Protein AF-A0A6A4HRH2-F1 (afdb_monomer_lite)

pLDDT: mean 80.73, std 10.68, range [53.66, 94.31]

Structure (mmCIF, N/CA/C/O backbone):
data_AF-A0A6A4HRH2-F1
#
_entry.id   AF-A0A6A4HRH2-F1
#
loop_
_atom_site.group_PDB
_atom_site.id
_atom_site.type_symbol
_atom_site.label_atom_id
_atom_site.label_alt_id
_atom_site.label_comp_id
_atom_site.label_asym_id
_atom_site.label_entity_id
_atom_site.label_seq_id
_atom_site.pdbx_PDB_ins_code
_atom_site.Cartn_x
_atom_site.Cartn_y
_atom_site.Cartn_z
_atom_site.occupancy
_atom_site.B_iso_or_equiv
_atom_site.auth_seq_id
_atom_site.auth_comp_id
_atom_site.auth_asym_id
_atom_site.auth_atom_id
_atom_site.pdbx_PDB_model_num
ATOM 1 N N . MET A 1 1 ? -4.615 9.634 7.597 1.00 68.62 1 MET A N 1
ATOM 2 C CA . MET A 1 1 ? -4.559 9.271 9.029 1.00 68.62 1 MET A CA 1
ATOM 3 C C . MET A 1 1 ? -3.095 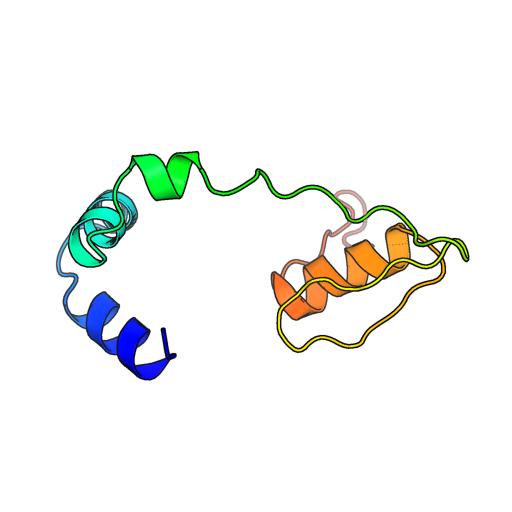9.200 9.426 1.00 68.62 1 MET A C 1
ATOM 5 O O . MET A 1 1 ? -2.329 8.622 8.664 1.00 68.62 1 MET A O 1
ATOM 9 N N . SER A 1 2 ? -2.682 9.847 10.517 1.00 79.06 2 SER A N 1
ATOM 10 C CA . SER A 1 2 ? -1.289 9.770 10.994 1.00 79.06 2 SER A CA 1
ATOM 11 C C . SER A 1 2 ? -1.029 8.470 11.769 1.00 79.06 2 SER A C 1
ATOM 13 O O . SER A 1 2 ? -1.971 7.815 12.216 1.00 79.06 2 SER A O 1
ATOM 15 N N . ILE A 1 3 ? 0.248 8.112 11.957 1.00 76.25 3 ILE A N 1
ATOM 16 C CA . ILE A 1 3 ? 0.656 6.945 12.764 1.00 76.25 3 ILE A CA 1
ATOM 17 C C . ILE A 1 3 ? 0.140 7.073 14.206 1.00 76.25 3 ILE A C 1
ATOM 19 O O . ILE A 1 3 ? -0.422 6.128 14.743 1.00 76.25 3 ILE A O 1
ATOM 23 N N . GLU A 1 4 ? 0.233 8.259 14.807 1.00 83.44 4 GLU A N 1
ATOM 24 C CA . GLU A 1 4 ? -0.238 8.514 16.178 1.00 83.44 4 GLU A CA 1
ATOM 25 C C . GLU A 1 4 ? -1.756 8.323 16.327 1.00 83.44 4 GLU A C 1
ATOM 27 O O . GLU A 1 4 ? -2.238 7.776 17.321 1.00 83.44 4 GLU A O 1
ATOM 32 N N . GLN A 1 5 ? -2.523 8.743 15.315 1.00 76.69 5 GLN A N 1
ATOM 33 C CA . GLN A 1 5 ? -3.968 8.518 15.273 1.00 76.69 5 GLN A CA 1
ATOM 34 C C . GLN A 1 5 ? -4.288 7.027 15.157 1.00 76.69 5 GLN A C 1
ATOM 36 O O . GLN A 1 5 ? -5.174 6.542 15.858 1.00 76.69 5 GLN A O 1
ATOM 41 N N . TRP A 1 6 ? -3.548 6.301 14.316 1.00 81.19 6 TRP A N 1
ATOM 42 C CA . TRP A 1 6 ? -3.703 4.857 14.160 1.00 81.19 6 TRP A CA 1
ATOM 43 C C . TRP A 1 6 ? -3.396 4.099 15.455 1.00 81.19 6 TRP A C 1
ATOM 45 O O . TRP A 1 6 ? -4.210 3.295 15.904 1.00 81.19 6 TRP A O 1
ATOM 55 N N . GLU A 1 7 ? -2.279 4.404 16.115 1.00 85.94 7 GLU A N 1
ATOM 56 C CA . GLU A 1 7 ? -1.926 3.785 17.396 1.00 85.94 7 GLU A CA 1
ATOM 57 C C . GLU A 1 7 ? -2.973 4.046 18.482 1.00 85.94 7 GLU A C 1
ATOM 59 O O . GLU A 1 7 ? -3.285 3.152 19.268 1.00 85.94 7 GLU A O 1
ATOM 64 N N . SER A 1 8 ? -3.519 5.264 18.531 1.00 85.81 8 SER A N 1
ATOM 65 C CA . SER A 1 8 ? -4.589 5.622 19.465 1.00 85.81 8 SER A CA 1
ATOM 66 C C . SER A 1 8 ? -5.856 4.799 19.221 1.00 85.81 8 SER A C 1
ATOM 68 O O . SER A 1 8 ? -6.475 4.325 20.171 1.00 85.81 8 SER A O 1
ATOM 70 N N . ILE A 1 9 ? -6.214 4.567 17.953 1.00 83.88 9 ILE A N 1
ATOM 71 C CA . ILE A 1 9 ? -7.349 3.717 17.579 1.00 83.88 9 ILE A CA 1
ATOM 72 C C . ILE A 1 9 ? -7.086 2.285 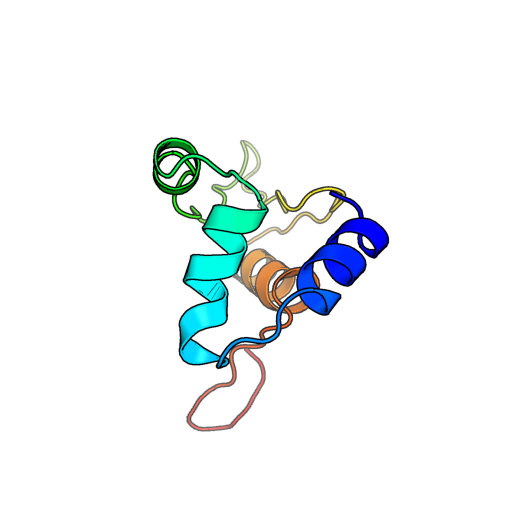18.047 1.00 83.88 9 ILE A C 1
ATOM 74 O O . ILE A 1 9 ? -7.840 1.777 18.871 1.00 83.88 9 ILE A O 1
ATOM 78 N N . VAL A 1 10 ? -5.983 1.665 17.621 1.00 87.56 10 VAL A N 1
ATOM 79 C CA . VAL A 1 10 ? -5.681 0.257 17.938 1.00 87.56 10 VAL A CA 1
ATOM 80 C C . VAL A 1 10 ? -5.594 0.003 19.448 1.00 87.56 10 VAL A C 1
ATOM 82 O O . VAL A 1 10 ? -6.070 -1.027 19.917 1.00 87.56 10 VAL A O 1
ATOM 85 N N . LYS A 1 11 ? -5.067 0.952 20.237 1.00 90.00 11 LYS A N 1
ATOM 86 C CA . LYS A 1 11 ? -4.998 0.842 21.709 1.00 90.00 11 LYS A CA 1
ATOM 87 C C . LYS A 1 11 ? -6.362 0.730 22.396 1.00 90.00 11 LYS A C 1
ATOM 89 O O . LYS A 1 11 ? -6.422 0.221 23.511 1.00 90.00 11 LYS A O 1
ATOM 94 N N . ASN A 1 12 ? -7.439 1.186 21.759 1.00 88.50 12 ASN A N 1
ATOM 95 C CA . ASN A 1 12 ? -8.793 1.077 22.307 1.00 88.50 12 ASN A CA 1
ATOM 96 C C . ASN A 1 12 ? -9.452 -0.278 22.018 1.00 88.50 12 ASN A C 1
ATOM 98 O O . ASN A 1 12 ? -10.557 -0.534 22.500 1.00 88.50 12 ASN A O 1
ATOM 102 N N . TYR A 1 13 ? -8.796 -1.148 21.247 1.00 91.25 13 TYR A N 1
ATOM 103 C CA . TYR A 1 13 ? -9.311 -2.475 20.969 1.00 91.25 13 TYR A CA 1
ATOM 104 C C . TYR A 1 13 ? -9.036 -3.439 22.127 1.00 91.25 13 TYR A C 1
ATOM 106 O O . TYR A 1 13 ? -7.888 -3.711 22.470 1.00 91.25 13 TYR A O 1
ATOM 114 N N . SER A 1 14 ? -10.100 -3.985 22.713 1.00 89.75 14 SER A N 1
ATOM 115 C CA . SER A 1 14 ? -10.038 -4.954 23.817 1.00 89.75 14 SER A CA 1
ATOM 116 C C . SER A 1 14 ? -10.630 -6.326 23.466 1.00 89.75 14 SER A C 1
ATOM 118 O O . SER A 1 14 ? -10.792 -7.172 24.345 1.00 89.75 14 SER A O 1
ATOM 120 N N . GLY A 1 15 ? -10.976 -6.547 22.193 1.00 89.25 15 GLY A N 1
ATOM 121 C CA . GLY A 1 15 ? -11.573 -7.791 21.709 1.00 89.25 15 GLY A CA 1
ATOM 122 C C . GLY A 1 15 ? -10.551 -8.861 21.313 1.00 89.25 15 GLY A C 1
ATOM 123 O O . GLY A 1 15 ? -9.339 -8.664 21.362 1.00 89.25 15 GLY A O 1
ATOM 124 N N . LEU A 1 16 ? -11.058 -10.019 20.885 1.00 88.06 16 LEU A N 1
ATOM 125 C CA . LEU A 1 16 ? -10.237 -11.114 20.360 1.00 88.06 16 LEU A CA 1
ATOM 126 C C . LEU A 1 16 ? -9.595 -10.731 19.017 1.00 88.06 16 LEU A C 1
ATOM 128 O O . LEU A 1 16 ? -10.245 -10.047 18.232 1.00 88.06 16 LEU A O 1
ATOM 132 N N . PRO A 1 17 ? -8.386 -11.206 18.674 1.00 82.12 17 PRO A N 1
ATOM 133 C CA . PRO A 1 17 ? -7.752 -10.896 17.386 1.00 82.12 17 PRO A CA 1
ATOM 134 C C . PRO A 1 17 ? -8.648 -11.178 16.167 1.00 82.12 17 PRO A C 1
ATOM 136 O O . PRO A 1 17 ? -8.639 -10.425 15.202 1.00 82.12 17 PRO A O 1
ATOM 139 N N . GLU A 1 18 ? -9.481 -12.214 16.261 1.00 85.38 18 GLU A N 1
ATOM 140 C CA . GLU A 1 18 ? -10.435 -12.666 15.237 1.00 85.38 18 GLU A CA 1
ATOM 141 C C . GLU A 1 18 ? -11.485 -11.601 14.877 1.00 85.38 18 GLU A C 1
ATOM 143 O O . GLU A 1 18 ? -11.952 -11.544 13.747 1.00 85.38 18 GLU A O 1
ATOM 148 N N . ASN A 1 19 ? -11.827 -10.731 15.832 1.00 87.44 19 ASN A N 1
ATOM 149 C CA . ASN A 1 19 ? -12.837 -9.684 15.666 1.00 87.44 19 ASN A CA 1
ATOM 150 C C . ASN A 1 19 ? -12.217 -8.312 15.344 1.00 87.44 19 ASN A C 1
ATOM 152 O O . ASN A 1 19 ? -12.940 -7.318 15.239 1.00 87.44 19 ASN A O 1
ATOM 156 N N . PHE A 1 20 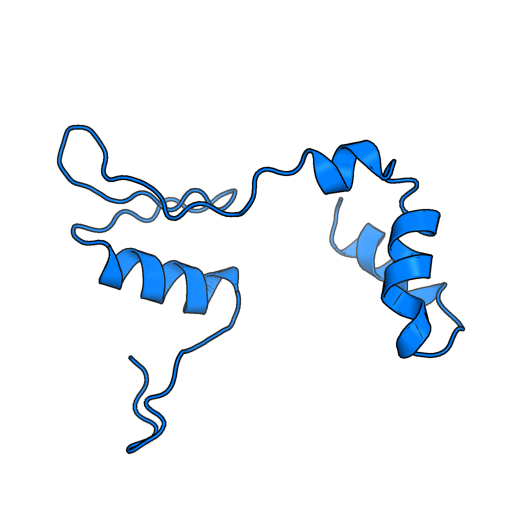? -10.885 -8.235 15.226 1.00 84.19 20 PHE A N 1
ATOM 157 C CA . PHE A 1 20 ? -10.175 -6.964 15.086 1.00 84.19 20 PHE A CA 1
ATOM 158 C C . PHE A 1 20 ? -10.544 -6.251 13.791 1.00 84.19 20 PHE A C 1
ATOM 160 O O . PHE A 1 20 ? -10.825 -5.058 13.815 1.00 84.19 20 PHE A O 1
ATOM 167 N N . GLU A 1 21 ? -10.588 -6.980 12.677 1.00 80.62 21 GLU A N 1
ATOM 168 C CA . GLU A 1 21 ? -10.895 -6.408 11.368 1.00 80.62 21 GLU A CA 1
ATOM 169 C C . GLU A 1 21 ? -12.286 -5.765 11.350 1.00 80.62 21 GLU A C 1
ATOM 171 O O . GLU A 1 21 ? -12.415 -4.580 11.047 1.00 80.62 21 GLU A O 1
ATOM 176 N N . THR A 1 22 ? -13.317 -6.507 11.763 1.00 82.62 22 THR A N 1
ATOM 177 C CA . THR A 1 22 ? -14.693 -5.996 11.854 1.00 82.62 22 THR A CA 1
ATOM 178 C C . THR A 1 22 ? -14.779 -4.766 12.755 1.00 82.62 22 THR A C 1
ATOM 180 O O . THR A 1 22 ? -15.395 -3.769 12.385 1.00 82.62 22 THR A O 1
ATOM 183 N N . TRP A 1 23 ? -14.112 -4.795 13.913 1.00 88.12 23 TRP A N 1
ATOM 184 C CA . TRP A 1 23 ? -14.086 -3.652 14.821 1.00 88.12 23 TRP A CA 1
ATOM 185 C C . TRP A 1 23 ? -13.381 -2.430 14.219 1.00 88.12 23 TRP A C 1
ATOM 187 O O . TRP A 1 23 ? -13.860 -1.312 14.394 1.00 88.12 23 TRP A O 1
ATOM 197 N N . VAL A 1 24 ? -12.263 -2.615 13.507 1.00 86.19 24 VAL A N 1
ATOM 198 C CA . VAL A 1 24 ? -11.529 -1.517 12.857 1.00 86.19 24 VAL A CA 1
ATOM 199 C C . VAL A 1 24 ? -12.409 -0.828 11.815 1.00 86.19 24 VAL A C 1
ATOM 201 O O . VAL A 1 24 ? -12.446 0.404 11.783 1.00 86.19 24 VAL A O 1
ATOM 204 N N . TRP A 1 25 ? -13.137 -1.594 10.997 1.00 80.31 25 TRP A N 1
ATOM 205 C CA . TRP A 1 25 ? -14.056 -1.038 9.999 1.00 80.31 25 TRP A CA 1
ATOM 206 C C . TRP A 1 25 ? -15.142 -0.164 10.645 1.00 80.31 25 TRP A C 1
ATOM 208 O O . TRP A 1 25 ? -15.339 0.983 10.222 1.00 80.31 25 TRP A O 1
ATOM 218 N N . ASP A 1 26 ? -15.753 -0.649 11.730 1.00 81.50 26 ASP A N 1
ATOM 219 C CA . ASP A 1 26 ? -16.745 0.097 12.516 1.00 81.50 26 ASP A CA 1
ATOM 220 C C . ASP A 1 26 ? -16.146 1.344 13.190 1.00 81.50 26 ASP A C 1
ATOM 222 O O . ASP A 1 26 ? -16.713 2.440 13.122 1.00 81.50 26 ASP A O 1
ATOM 226 N N . ALA A 1 27 ? -14.978 1.208 13.825 1.00 83.75 27 ALA A N 1
ATOM 227 C CA . ALA A 1 27 ? -14.312 2.278 14.568 1.00 83.75 27 ALA A CA 1
ATOM 228 C C . ALA A 1 27 ? -13.866 3.428 13.657 1.00 83.75 27 ALA A C 1
ATOM 230 O O . ALA A 1 27 ? -13.989 4.603 14.019 1.00 83.75 27 ALA A O 1
ATOM 231 N N . LEU A 1 28 ? -13.386 3.100 12.455 1.00 80.81 28 LEU A N 1
ATOM 232 C CA . LEU A 1 28 ? -13.016 4.085 11.443 1.00 80.81 28 LEU A CA 1
ATOM 233 C C . LEU A 1 28 ? -14.238 4.717 10.765 1.00 80.81 28 LEU A C 1
ATOM 235 O O . LEU A 1 28 ? -14.074 5.676 10.007 1.00 80.81 28 LEU A O 1
ATOM 239 N N . LYS A 1 29 ? -15.452 4.209 11.039 1.00 76.44 29 LYS A N 1
ATOM 240 C CA . LYS A 1 29 ? -16.700 4.599 10.369 1.00 76.44 29 LYS A CA 1
ATOM 241 C C . LYS A 1 29 ? -16.545 4.603 8.852 1.00 76.44 29 LYS A C 1
ATOM 243 O O . LYS A 1 29 ? -17.140 5.445 8.178 1.00 76.44 29 LYS A O 1
ATOM 248 N N . ILE A 1 30 ? -15.701 3.714 8.325 1.00 67.81 30 ILE A N 1
ATOM 249 C CA . ILE A 1 30 ? -15.521 3.599 6.886 1.00 67.81 30 ILE A CA 1
ATOM 250 C C . ILE A 1 30 ? -16.795 2.934 6.392 1.00 67.81 30 ILE A C 1
ATOM 252 O O . ILE A 1 30 ? -17.070 1.797 6.770 1.00 67.81 30 ILE A O 1
ATOM 256 N N . PRO A 1 31 ? -17.608 3.626 5.587 1.00 66.06 31 PRO A N 1
ATOM 257 C CA . PRO A 1 31 ? -18.775 2.994 5.023 1.00 66.06 31 PRO A CA 1
ATOM 258 C C . PRO A 1 31 ? -18.331 1.787 4.198 1.00 66.06 31 PRO A C 1
ATOM 260 O O . PRO A 1 31 ? -17.401 1.902 3.400 1.00 66.06 31 PRO A O 1
ATOM 263 N N . GLU A 1 32 ? -19.024 0.659 4.338 1.00 62.62 32 GLU A N 1
ATOM 264 C CA . GLU A 1 32 ? -18.781 -0.563 3.554 1.00 62.62 32 GLU A CA 1
ATOM 265 C C . GLU A 1 32 ? -18.657 -0.266 2.050 1.00 62.62 32 GLU A C 1
ATOM 267 O O . GLU A 1 32 ? -17.807 -0.820 1.358 1.00 62.62 32 GLU A O 1
ATOM 272 N N . HIS A 1 33 ? -19.442 0.697 1.552 1.00 59.44 33 HIS A N 1
ATOM 273 C CA . HIS A 1 33 ? -19.373 1.129 0.160 1.00 59.44 33 HIS A CA 1
ATOM 274 C C . HIS A 1 33 ? -18.020 1.740 -0.224 1.00 59.44 33 HIS A C 1
ATOM 276 O O . HIS A 1 33 ? -17.629 1.597 -1.372 1.00 59.44 33 HIS A O 1
ATOM 282 N N . ILE A 1 34 ? -17.293 2.396 0.687 1.00 62.56 34 ILE A N 1
ATOM 283 C CA . ILE A 1 34 ? -15.945 2.918 0.419 1.00 62.56 34 ILE A CA 1
ATOM 284 C C . ILE A 1 34 ? -14.946 1.766 0.342 1.00 62.56 34 ILE A C 1
ATOM 286 O O . ILE A 1 34 ? -14.151 1.743 -0.590 1.00 62.56 34 ILE A O 1
ATOM 290 N N . ALA A 1 35 ? -15.018 0.793 1.255 1.00 58.00 35 ALA A N 1
ATOM 291 C CA . ALA A 1 35 ? -14.158 -0.392 1.214 1.00 58.00 35 ALA A CA 1
ATOM 292 C C . ALA A 1 35 ? -14.370 -1.208 -0.077 1.00 58.00 35 ALA A C 1
ATOM 294 O O . ALA A 1 35 ? -13.403 -1.624 -0.706 1.00 58.00 35 ALA A O 1
ATOM 295 N N . LEU A 1 36 ? -15.624 -1.345 -0.524 1.00 58.84 36 LEU A N 1
ATOM 296 C CA . LEU A 1 36 ? -15.988 -1.987 -1.795 1.00 58.84 36 LEU A CA 1
ATOM 297 C C . LEU A 1 36 ? -15.689 -1.124 -3.035 1.00 58.84 36 LEU A C 1
ATOM 299 O O . LEU A 1 36 ? -15.624 -1.652 -4.141 1.00 58.84 36 LEU A O 1
ATOM 303 N N . SER A 1 37 ? -15.528 0.193 -2.864 1.00 59.00 37 SER A N 1
ATOM 304 C CA . SER A 1 37 ? -15.164 1.129 -3.941 1.00 59.00 37 SER A CA 1
ATOM 305 C C . SER A 1 37 ? -13.660 1.348 -4.059 1.00 59.00 37 SER A C 1
ATOM 307 O O . SER A 1 37 ? -13.227 2.033 -4.989 1.00 59.00 37 SER A O 1
ATOM 309 N N . LEU A 1 38 ? -12.855 0.813 -3.134 1.00 58.12 38 LEU A N 1
ATOM 310 C CA . LEU A 1 38 ? -11.412 0.811 -3.311 1.00 58.12 38 LEU A CA 1
ATOM 311 C C . LEU A 1 38 ? -11.113 -0.043 -4.546 1.00 58.12 38 LEU A C 1
ATOM 313 O O . LEU A 1 38 ? -11.512 -1.211 -4.584 1.00 58.12 38 LEU A O 1
ATOM 317 N N . PRO A 1 39 ? -10.453 0.519 -5.574 1.00 53.66 39 PRO A N 1
ATOM 318 C CA . PRO A 1 39 ? -10.059 -0.280 -6.716 1.00 53.66 39 PRO A CA 1
ATOM 319 C C . PRO A 1 39 ? -9.205 -1.432 -6.197 1.00 53.66 39 PRO A C 1
ATOM 321 O O . PRO A 1 39 ? -8.310 -1.229 -5.369 1.00 53.66 39 PRO A O 1
ATOM 324 N N . SER A 1 40 ? -9.502 -2.646 -6.668 1.00 56.75 40 SER A N 1
ATOM 325 C CA . SER A 1 40 ? -8.578 -3.760 -6.476 1.00 56.75 40 SER A CA 1
ATOM 326 C C . SER A 1 40 ? -7.202 -3.299 -6.928 1.00 56.75 40 SER A C 1
ATOM 328 O O . SER A 1 40 ? -7.082 -2.590 -7.927 1.00 56.75 40 SER A O 1
ATOM 330 N N . TYR A 1 41 ? -6.175 -3.645 -6.160 1.00 61.28 41 TYR A N 1
ATOM 331 C CA . TYR A 1 41 ? -4.824 -3.262 -6.516 1.00 61.28 41 TYR A CA 1
ATOM 332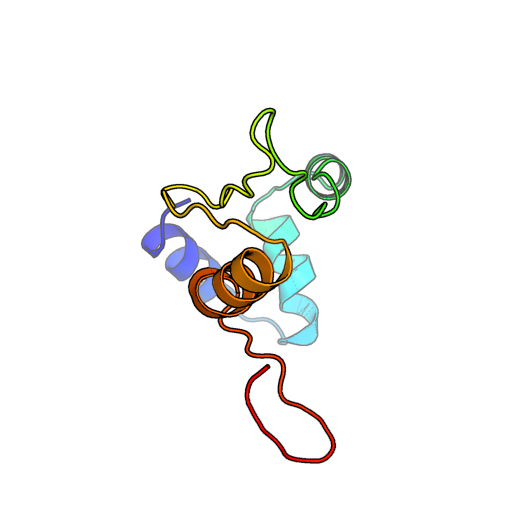 C C . TYR A 1 41 ? -4.476 -3.842 -7.890 1.00 61.28 41 TYR A C 1
ATOM 334 O O . TYR A 1 41 ? -4.329 -5.055 -8.044 1.00 61.28 41 TYR A O 1
ATOM 342 N N . GLU A 1 42 ? -4.363 -2.968 -8.885 1.00 65.06 42 GLU A N 1
ATOM 343 C CA . GLU A 1 42 ? -3.892 -3.327 -10.213 1.00 65.06 42 G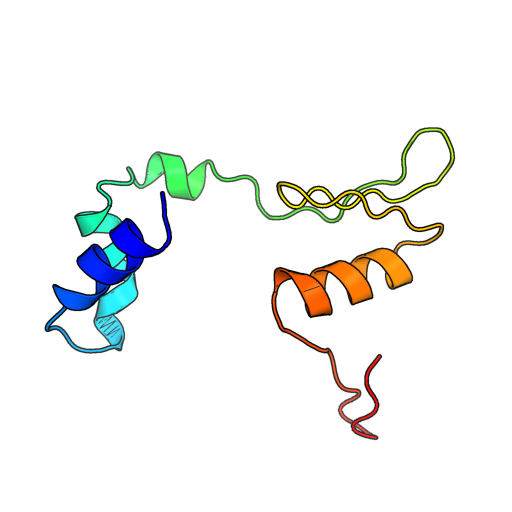LU A CA 1
ATOM 344 C C . GLU A 1 42 ? -2.388 -3.041 -10.296 1.00 65.06 42 GLU A C 1
ATOM 346 O O . GLU A 1 42 ? -1.946 -1.950 -9.913 1.00 65.06 42 GLU A O 1
ATOM 351 N N . PRO A 1 43 ? -1.577 -3.991 -10.798 1.00 68.69 43 PRO A N 1
ATOM 352 C CA . PRO A 1 43 ? -0.188 -3.712 -11.122 1.00 68.69 43 PRO A CA 1
ATOM 353 C C . PRO A 1 43 ? -0.119 -2.512 -12.082 1.00 68.69 43 PRO A C 1
ATOM 355 O O . PRO A 1 43 ? -0.903 -2.457 -13.033 1.00 68.69 43 PRO A O 1
ATOM 358 N N . PRO A 1 44 ? 0.811 -1.566 -11.889 1.00 75.62 44 PRO A N 1
ATOM 359 C CA . PRO A 1 44 ? 0.942 -0.423 -12.758 1.00 75.62 44 PRO A CA 1
ATOM 360 C C . PRO A 1 44 ? 1.330 -0.885 -14.153 1.00 75.62 44 PRO A C 1
ATOM 362 O O . PRO A 1 44 ? 2.176 -1.763 -14.358 1.00 75.62 44 PRO A O 1
ATOM 365 N N . THR A 1 45 ? 0.690 -0.251 -15.119 1.00 83.12 45 THR A N 1
ATOM 366 C CA . THR A 1 45 ? 1.055 -0.340 -16.519 1.00 83.12 45 THR A CA 1
ATOM 367 C C . THR A 1 45 ? 2.276 0.545 -16.785 1.00 83.12 45 THR A C 1
ATOM 369 O O . THR A 1 45 ? 2.488 1.538 -16.080 1.00 83.12 45 THR A O 1
ATOM 372 N N . PRO A 1 46 ? 3.118 0.182 -17.767 1.00 89.75 46 PRO A N 1
ATOM 373 C CA . PRO A 1 46 ? 4.215 1.046 -18.171 1.00 89.75 46 PRO A CA 1
ATOM 374 C C . PRO A 1 46 ? 3.677 2.353 -18.770 1.00 89.75 46 PRO A C 1
ATOM 376 O O . PRO A 1 46 ? 2.619 2.366 -19.404 1.00 89.75 46 PRO A O 1
ATOM 379 N N . ASP A 1 47 ? 4.417 3.445 -18.590 1.00 89.38 47 ASP A N 1
ATOM 380 C CA . ASP A 1 47 ? 4.117 4.734 -19.209 1.00 89.38 47 ASP A CA 1
ATOM 381 C C . ASP A 1 47 ? 4.365 4.721 -20.731 1.00 89.38 47 ASP A C 1
ATOM 383 O O . ASP A 1 47 ? 4.707 3.706 -21.342 1.00 89.38 47 ASP A O 1
ATOM 387 N N . THR A 1 48 ? 4.245 5.892 -21.362 1.00 90.06 48 THR A N 1
ATOM 388 C CA . THR A 1 48 ? 4.514 6.069 -22.797 1.00 90.06 48 THR A CA 1
ATOM 389 C C . THR A 1 48 ? 5.945 5.720 -23.216 1.00 90.06 48 THR A C 1
ATOM 391 O O . THR A 1 48 ? 6.185 5.496 -24.400 1.00 90.06 48 THR A O 1
ATOM 394 N N . ASN A 1 49 ? 6.892 5.684 -22.276 1.00 90.06 49 ASN A N 1
ATOM 395 C CA . ASN A 1 49 ? 8.294 5.336 -22.499 1.00 90.06 49 ASN A CA 1
ATOM 396 C C . ASN A 1 49 ? 8.605 3.864 -22.177 1.00 90.06 49 ASN A C 1
ATOM 398 O O . ASN A 1 49 ? 9.742 3.434 -22.376 1.00 90.06 49 ASN A O 1
ATOM 402 N N . GLY A 1 50 ? 7.625 3.087 -21.702 1.00 90.38 50 GLY A N 1
ATOM 403 C CA . GLY A 1 50 ? 7.834 1.709 -21.255 1.00 90.38 50 GLY A CA 1
ATOM 404 C C . GLY A 1 50 ? 8.270 1.582 -19.789 1.00 90.38 50 GLY A C 1
ATOM 405 O O . GLY A 1 50 ? 8.629 0.484 -19.362 1.00 90.38 50 GLY A O 1
ATOM 406 N N . ASP A 1 51 ? 8.254 2.676 -19.023 1.00 93.81 51 ASP A N 1
ATOM 407 C CA . ASP A 1 51 ? 8.759 2.737 -17.654 1.00 93.81 51 ASP A CA 1
ATOM 408 C C . ASP A 1 51 ? 7.641 2.515 -16.622 1.00 93.81 51 ASP A C 1
ATOM 410 O O . ASP A 1 51 ? 6.523 3.007 -16.753 1.00 93.81 51 ASP A O 1
ATOM 414 N N . PHE A 1 52 ? 7.956 1.784 -15.554 1.00 92.88 52 PHE A N 1
ATOM 415 C CA . PHE A 1 52 ? 7.046 1.448 -14.460 1.00 92.88 52 PHE A CA 1
ATOM 416 C C . PHE A 1 52 ? 7.296 2.367 -13.264 1.00 92.88 52 PHE A C 1
ATOM 418 O O . PHE A 1 52 ? 8.358 2.313 -12.635 1.00 92.88 52 PHE A O 1
ATOM 425 N N . PHE A 1 53 ? 6.309 3.195 -12.927 1.00 91.94 53 PHE A N 1
ATOM 426 C CA . PHE A 1 53 ? 6.377 4.133 -11.806 1.00 91.94 53 PHE A CA 1
ATOM 427 C C . PHE A 1 53 ? 5.797 3.506 -10.543 1.00 91.94 53 PHE A C 1
ATOM 429 O O . PHE A 1 53 ? 4.747 2.861 -10.574 1.00 91.94 53 PHE A O 1
ATOM 436 N N . CYS A 1 54 ? 6.452 3.733 -9.405 1.00 89.38 54 CYS A N 1
ATOM 437 C CA . CYS A 1 54 ? 5.852 3.396 -8.124 1.00 89.38 54 CYS A CA 1
ATOM 438 C C . CYS A 1 54 ? 4.740 4.395 -7.789 1.00 89.38 54 CYS A C 1
ATOM 440 O O . CYS A 1 54 ? 5.000 5.573 -7.564 1.00 89.38 54 CYS A O 1
ATOM 442 N N . ASN A 1 55 ? 3.498 3.915 -7.746 1.00 85.06 55 ASN A N 1
ATOM 443 C CA . ASN A 1 55 ? 2.318 4.702 -7.385 1.00 85.06 55 ASN A CA 1
ATOM 444 C C . ASN A 1 55 ? 2.096 4.794 -5.865 1.00 85.06 55 ASN A C 1
ATOM 446 O O . ASN A 1 55 ? 1.081 5.336 -5.423 1.00 85.06 55 ASN A O 1
ATOM 450 N N . TYR A 1 56 ? 3.024 4.273 -5.057 1.00 85.06 56 TYR A N 1
ATOM 451 C CA . TYR A 1 56 ? 2.955 4.407 -3.610 1.00 85.06 56 TYR A CA 1
ATOM 452 C C . TYR A 1 56 ? 3.147 5.869 -3.203 1.00 85.06 56 TYR A C 1
ATOM 454 O O . TYR A 1 56 ? 4.041 6.560 -3.698 1.00 85.06 56 TYR A O 1
ATOM 462 N N . TYR A 1 57 ? 2.309 6.348 -2.285 1.00 81.06 57 TYR A N 1
ATOM 463 C CA . TYR A 1 57 ? 2.297 7.748 -1.876 1.00 81.06 57 TYR A CA 1
ATOM 464 C C . TYR A 1 57 ? 3.677 8.204 -1.370 1.00 81.06 57 TYR A C 1
ATOM 466 O O . TYR A 1 57 ? 4.211 7.663 -0.403 1.00 81.06 57 TYR A O 1
ATOM 474 N N . GLY A 1 58 ? 4.249 9.214 -2.033 1.00 84.75 58 GLY A N 1
ATOM 475 C CA . GLY A 1 58 ? 5.569 9.763 -1.705 1.00 84.75 58 GLY A CA 1
ATOM 476 C C . GLY A 1 58 ? 6.763 8.969 -2.252 1.00 84.75 58 GLY A C 1
ATOM 477 O O . GLY A 1 58 ? 7.902 9.371 -2.015 1.00 84.75 58 GLY A O 1
ATOM 478 N N . CYS A 1 59 ? 6.541 7.883 -2.998 1.00 89.38 59 CYS A N 1
ATOM 479 C CA . CYS A 1 59 ? 7.608 7.157 -3.678 1.00 89.38 59 CYS A CA 1
ATOM 480 C C . CYS A 1 59 ? 7.883 7.751 -5.068 1.00 89.38 59 CYS A C 1
ATOM 482 O O . CYS A 1 59 ? 6.968 8.023 -5.835 1.00 89.38 59 CYS A O 1
ATOM 484 N N . LEU A 1 60 ? 9.164 7.945 -5.399 1.00 92.00 60 LEU A N 1
ATOM 485 C CA . LEU A 1 60 ? 9.616 8.535 -6.669 1.00 92.00 60 LEU A CA 1
ATOM 486 C C . LEU A 1 60 ? 10.421 7.546 -7.527 1.00 92.00 60 LEU A C 1
ATOM 488 O O . LEU A 1 60 ? 11.198 7.949 -8.393 1.00 92.00 60 LEU A O 1
ATOM 492 N N . LYS A 1 61 ? 10.312 6.243 -7.247 1.00 94.12 61 LYS A N 1
ATOM 493 C CA . LYS A 1 61 ? 11.093 5.213 -7.938 1.00 94.12 61 LYS A CA 1
ATOM 494 C C . LYS A 1 61 ? 10.468 4.841 -9.283 1.00 94.12 61 LYS A C 1
ATOM 496 O O . LYS A 1 61 ? 9.249 4.751 -9.415 1.00 94.12 61 LYS A O 1
ATOM 501 N N . ILE A 1 62 ? 11.341 4.604 -10.260 1.00 94.31 62 ILE A N 1
ATOM 502 C CA . ILE A 1 62 ? 11.006 4.278 -11.649 1.00 94.31 62 ILE A CA 1
ATOM 503 C C . ILE A 1 62 ? 11.833 3.060 -12.062 1.00 94.31 62 ILE A C 1
ATOM 505 O O . ILE A 1 62 ? 13.018 2.973 -11.725 1.00 94.31 62 ILE A O 1
ATOM 509 N N . TYR A 1 63 ? 11.222 2.137 -12.799 1.00 94.19 63 TYR A N 1
ATOM 510 C CA . TYR A 1 63 ? 11.834 0.879 -13.216 1.00 94.19 63 TYR A CA 1
ATOM 511 C C . TYR A 1 63 ? 11.632 0.630 -14.707 1.00 94.19 63 TYR A C 1
ATOM 513 O O . TYR A 1 63 ? 10.598 0.964 -15.269 1.00 94.19 63 TYR A O 1
ATOM 521 N N . LYS A 1 64 ? 12.612 -0.012 -15.349 1.00 93.25 64 LYS A N 1
ATOM 522 C CA . LYS A 1 64 ? 12.551 -0.364 -16.781 1.00 93.25 64 LYS A CA 1
ATOM 523 C C . LYS A 1 64 ? 11.752 -1.631 -17.081 1.00 93.25 64 LYS A C 1
ATOM 525 O O . LYS A 1 64 ? 11.520 -1.957 -18.237 1.00 93.25 64 LYS A O 1
ATOM 530 N N . ASN A 1 65 ? 11.401 -2.396 -16.056 1.00 90.19 65 ASN A N 1
ATOM 531 C CA . ASN A 1 65 ? 10.642 -3.625 -16.205 1.00 90.19 65 ASN A CA 1
ATOM 532 C C . ASN A 1 65 ? 9.734 -3.845 -14.995 1.00 90.19 65 ASN A C 1
ATOM 534 O O . ASN A 1 65 ? 9.986 -3.327 -13.904 1.00 90.19 65 ASN A O 1
ATOM 538 N N . LYS A 1 66 ? 8.690 -4.647 -15.216 1.00 89.00 66 LYS A N 1
ATOM 539 C CA . LYS A 1 66 ? 7.675 -4.960 -14.213 1.00 89.00 66 LYS A CA 1
ATOM 540 C C . LYS A 1 66 ? 8.264 -5.658 -12.986 1.00 89.00 66 LYS A C 1
ATOM 542 O O . LYS A 1 66 ? 7.935 -5.277 -11.874 1.00 89.00 66 LYS A O 1
ATOM 547 N N . GLN A 1 67 ? 9.174 -6.617 -13.183 1.00 87.88 67 GLN A N 1
ATOM 548 C CA . GLN A 1 67 ? 9.771 -7.393 -12.088 1.00 87.88 67 GLN A CA 1
ATOM 549 C C . GLN A 1 67 ? 10.518 -6.503 -11.085 1.00 87.88 67 GLN A C 1
ATOM 551 O O . GLN A 1 67 ? 10.358 -6.647 -9.879 1.00 87.88 67 GLN A O 1
ATOM 556 N N . GLY A 1 68 ? 11.323 -5.557 -11.572 1.00 89.25 68 GLY A N 1
ATOM 557 C CA . GLY A 1 68 ? 12.062 -4.633 -10.714 1.00 89.25 68 GLY A CA 1
ATOM 558 C C . GLY A 1 68 ? 11.135 -3.723 -9.912 1.00 89.25 68 GLY A C 1
ATOM 559 O O . GLY A 1 68 ? 11.395 -3.465 -8.737 1.00 89.25 68 GLY A O 1
ATOM 560 N N . TRP A 1 69 ? 10.035 -3.286 -10.528 1.00 91.75 69 TRP A N 1
ATOM 561 C CA . TRP A 1 69 ? 8.993 -2.547 -9.827 1.00 91.75 69 TRP A CA 1
ATOM 562 C C . TRP A 1 69 ? 8.274 -3.420 -8.779 1.00 91.75 69 TRP A C 1
ATOM 564 O O . TRP A 1 69 ? 8.102 -2.966 -7.650 1.00 91.75 69 TRP A O 1
ATOM 574 N N . GLU A 1 70 ? 7.924 -4.672 -9.098 1.00 87.81 70 GLU A N 1
ATOM 575 C CA . GLU A 1 70 ? 7.268 -5.607 -8.167 1.00 87.81 70 GLU A CA 1
ATOM 576 C C . GLU A 1 70 ? 8.145 -5.883 -6.945 1.00 87.81 70 GLU A C 1
ATOM 578 O O . GLU A 1 70 ? 7.684 -5.779 -5.810 1.00 87.81 70 GLU A O 1
ATOM 583 N N . ASN A 1 71 ? 9.430 -6.168 -7.162 1.00 87.00 71 ASN A N 1
ATOM 584 C CA . ASN A 1 71 ? 10.380 -6.424 -6.082 1.00 87.00 71 ASN A CA 1
ATOM 585 C C . ASN A 1 71 ? 10.530 -5.203 -5.167 1.00 87.00 71 ASN A C 1
ATOM 587 O O . ASN A 1 71 ? 10.585 -5.341 -3.945 1.00 87.00 71 ASN A O 1
ATOM 591 N N . HIS A 1 72 ? 10.558 -4.002 -5.751 1.00 90.62 72 HIS A N 1
ATOM 592 C CA . HIS A 1 72 ? 10.558 -2.761 -4.987 1.00 90.62 72 HIS A CA 1
ATOM 593 C C . HIS A 1 72 ? 9.278 -2.580 -4.175 1.00 90.62 72 HIS A C 1
ATOM 595 O O . HIS A 1 72 ? 9.360 -2.320 -2.978 1.00 90.62 72 HIS A O 1
ATOM 601 N N . PHE A 1 73 ? 8.110 -2.713 -4.804 1.00 88.00 73 PHE A N 1
ATOM 602 C CA . PHE A 1 73 ? 6.833 -2.488 -4.138 1.00 88.00 73 PHE A CA 1
ATOM 603 C C 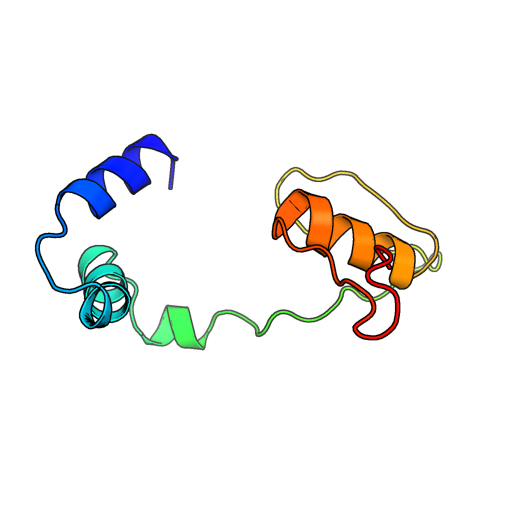. PHE A 1 73 ? 6.621 -3.490 -2.996 1.00 88.00 73 PHE A C 1
ATOM 605 O O . PHE A 1 73 ? 6.307 -3.101 -1.869 1.00 88.00 73 PHE A O 1
ATOM 612 N N . ASN A 1 74 ? 6.879 -4.772 -3.256 1.00 86.00 74 ASN A N 1
ATOM 613 C CA . ASN A 1 74 ? 6.764 -5.824 -2.254 1.00 86.00 74 ASN A CA 1
ATOM 614 C C . ASN A 1 74 ? 7.734 -5.584 -1.087 1.00 86.00 74 ASN A C 1
ATOM 616 O O . ASN A 1 74 ? 7.310 -5.571 0.068 1.00 86.00 74 ASN A O 1
ATOM 620 N N . GLY A 1 75 ? 9.011 -5.320 -1.377 1.00 86.50 75 GLY A N 1
ATOM 621 C CA . GLY A 1 75 ? 10.036 -5.161 -0.346 1.00 86.50 75 GLY A CA 1
ATOM 622 C C . GLY A 1 75 ? 9.913 -3.872 0.469 1.00 86.50 75 GLY A C 1
ATOM 623 O O . GLY A 1 75 ? 9.967 -3.922 1.695 1.00 86.50 75 GLY A O 1
ATOM 624 N N . GLU A 1 76 ? 9.750 -2.727 -0.195 1.00 87.19 76 GLU A N 1
ATOM 625 C CA . GLU A 1 76 ? 9.831 -1.399 0.434 1.00 87.19 76 GLU A CA 1
ATOM 626 C C . GLU A 1 76 ? 8.479 -0.881 0.942 1.00 87.19 76 GLU A C 1
ATOM 628 O O . GLU A 1 76 ? 8.449 -0.015 1.817 1.00 87.19 76 GLU A O 1
ATOM 633 N N . HIS A 1 77 ? 7.357 -1.367 0.395 1.00 86.56 77 HIS A N 1
ATOM 634 C CA . HIS A 1 77 ? 6.023 -0.855 0.739 1.00 86.56 77 HIS A CA 1
ATOM 635 C C . HIS A 1 77 ? 5.132 -1.888 1.422 1.00 86.56 77 HIS A C 1
ATOM 637 O O . HIS A 1 77 ? 4.416 -1.532 2.355 1.00 86.56 77 HIS A O 1
ATOM 643 N N . LEU A 1 78 ? 5.197 -3.158 1.015 1.00 83.06 78 LEU A N 1
ATOM 644 C CA . LEU A 1 78 ? 4.454 -4.231 1.687 1.00 83.06 78 LEU A CA 1
ATOM 645 C C . LEU A 1 78 ? 5.267 -4.935 2.783 1.00 83.06 78 LEU A C 1
ATOM 647 O O . LEU A 1 78 ? 4.696 -5.679 3.576 1.00 83.06 78 LEU A O 1
ATOM 651 N N . GLY A 1 79 ? 6.590 -4.734 2.830 1.00 81.06 79 GLY A N 1
ATOM 652 C CA . GLY A 1 79 ? 7.483 -5.459 3.742 1.00 81.06 79 GLY A CA 1
ATOM 653 C C . GLY A 1 79 ? 7.547 -6.965 3.460 1.00 81.06 79 GLY A C 1
ATOM 654 O O . GLY A 1 79 ? 7.977 -7.741 4.312 1.00 81.06 79 GLY A O 1
ATOM 655 N N . PHE A 1 80 ? 7.112 -7.387 2.273 1.00 78.12 80 PHE A N 1
ATOM 656 C CA . PHE A 1 80 ? 7.054 -8.776 1.850 1.00 78.12 80 PHE A CA 1
ATOM 657 C C . PHE A 1 80 ? 8.169 -9.061 0.845 1.00 78.12 80 PHE A C 1
ATOM 659 O O . PHE A 1 80 ? 8.341 -8.354 -0.145 1.00 78.12 80 PHE A O 1
ATOM 666 N N . ARG A 1 81 ? 8.928 -10.130 1.075 1.00 73.00 81 ARG A N 1
ATOM 667 C CA . ARG A 1 81 ? 9.860 -10.673 0.085 1.00 73.00 81 ARG A CA 1
ATOM 668 C C . ARG A 1 81 ? 9.378 -12.058 -0.302 1.00 73.00 81 ARG A C 1
ATOM 670 O O . ARG A 1 81 ? 9.235 -12.923 0.561 1.00 73.00 81 ARG A O 1
ATOM 677 N N . VAL A 1 82 ? 9.108 -12.249 -1.592 1.00 68.81 82 VAL A N 1
ATOM 678 C CA . VAL A 1 82 ? 8.803 -13.576 -2.127 1.00 68.81 82 VAL A CA 1
ATOM 679 C C . VAL A 1 82 ? 10.098 -14.376 -2.091 1.00 68.81 82 VAL A C 1
ATOM 681 O O . VAL A 1 82 ? 11.066 -14.034 -2.769 1.00 68.81 82 VAL A O 1
ATOM 684 N N . HIS A 1 83 ? 10.114 -15.437 -1.292 1.00 73.25 83 HIS A N 1
ATOM 685 C CA . HIS A 1 83 ? 11.194 -16.413 -1.313 1.00 73.25 83 HIS A CA 1
ATOM 686 C C . HIS A 1 83 ? 10.831 -17.550 -2.262 1.00 73.25 83 HIS A C 1
ATOM 688 O O . HIS A 1 83 ? 9.674 -17.974 -2.342 1.00 73.25 83 HIS A O 1
ATOM 694 N N . CYS A 1 84 ? 11.826 -18.063 -2.979 1.00 73.12 84 CYS A N 1
ATOM 695 C CA . CYS A 1 84 ? 11.668 -19.289 -3.744 1.00 73.12 84 CYS A CA 1
ATOM 696 C C . CYS A 1 84 ? 11.390 -20.464 -2.784 1.00 73.12 84 CYS A C 1
ATOM 698 O O . CYS A 1 84 ? 12.254 -20.773 -1.965 1.00 73.12 84 CYS A O 1
ATOM 700 N N . PRO A 1 85 ? 10.270 -21.201 -2.911 1.00 73.81 85 PRO A N 1
ATOM 701 C CA . PRO A 1 85 ? 9.958 -22.315 -2.007 1.00 73.81 85 PRO A CA 1
ATOM 702 C C . PRO A 1 85 ? 10.989 -23.454 -2.034 1.00 73.81 85 PRO A C 1
ATOM 704 O O . PRO A 1 85 ? 11.046 -24.258 -1.111 1.00 73.81 85 PRO A O 1
ATOM 707 N N . ALA A 1 86 ? 11.775 -23.556 -3.112 1.00 81.62 86 ALA A N 1
ATOM 708 C CA . ALA A 1 86 ? 12.736 -24.637 -3.317 1.00 81.62 86 ALA A CA 1
ATOM 709 C C . ALA A 1 86 ? 14.152 -24.317 -2.812 1.00 81.62 86 ALA A C 1
ATOM 711 O O . ALA A 1 86 ? 14.890 -25.238 -2.474 1.00 81.62 86 ALA A O 1
ATOM 712 N N . CYS A 1 87 ? 14.557 -23.043 -2.792 1.00 87.06 87 CYS A N 1
ATOM 713 C CA . CYS A 1 87 ? 15.923 -22.651 -2.422 1.00 87.06 87 CYS A CA 1
ATOM 714 C C . CYS A 1 87 ? 16.012 -21.476 -1.442 1.00 87.06 87 CYS A C 1
ATOM 716 O O . CYS A 1 87 ? 17.121 -21.062 -1.118 1.00 87.06 87 CYS A O 1
ATOM 718 N N . ASP A 1 88 ? 14.873 -20.938 -0.999 1.00 73.88 88 ASP A N 1
ATOM 719 C CA . ASP A 1 88 ? 14.742 -19.808 -0.069 1.00 73.88 88 ASP A CA 1
ATOM 720 C C . ASP A 1 88 ? 15.474 -18.524 -0.505 1.00 73.88 88 ASP A C 1
ATOM 722 O O . ASP A 1 88 ? 15.691 -17.596 0.269 1.00 73.88 88 ASP A O 1
ATOM 726 N N . ALA A 1 89 ? 15.858 -18.434 -1.781 1.00 73.38 89 ALA A N 1
ATOM 727 C CA . ALA A 1 89 ? 16.434 -17.221 -2.338 1.00 73.38 89 ALA A CA 1
ATOM 728 C C . ALA A 1 89 ? 15.353 -16.140 -2.483 1.00 73.38 89 ALA A C 1
ATOM 730 O O . ALA A 1 89 ? 14.241 -16.426 -2.936 1.00 73.38 89 ALA A O 1
ATOM 731 N N . VAL A 1 90 ? 15.707 -14.900 -2.134 1.00 66.00 90 VAL A N 1
ATOM 732 C CA . VAL A 1 90 ? 14.888 -13.711 -2.408 1.00 66.00 90 VAL A CA 1
ATOM 733 C C . VAL A 1 90 ? 14.819 -13.511 -3.922 1.00 66.00 90 VAL A C 1
ATOM 735 O O . VAL A 1 90 ? 15.865 -13.382 -4.564 1.00 66.00 90 VAL A O 1
ATOM 738 N N . LEU A 1 91 ? 13.601 -13.510 -4.470 1.00 60.44 91 LEU A N 1
ATOM 739 C CA . LEU A 1 91 ? 13.317 -13.272 -5.890 1.00 60.44 91 LEU A CA 1
ATOM 740 C C . LEU A 1 91 ? 13.143 -11.779 -6.203 1.00 60.44 91 LEU A C 1
ATOM 742 O O . LEU A 1 91 ? 12.683 -11.022 -5.319 1.00 60.44 91 LEU A O 1
#

Radius of gyration: 17.65 Å; chains: 1; bounding box: 36×34×47 Å

Secondary structure (DSSP, 8-state):
--HHHHHHHHHT--S-GGGHHHHHHHHTT--HHHHHHSPP-PPPPP-TTS-EE--STT---EESSHHHHHHHHHHHTS----B-TTT--B-

Foldseek 3Di:
DDPVVVVVQQVPDPDDPVCSVVVVCVSVVPPPVNVVVPPDDDQDAADPVCKGADPPPPDGDIHNDSVVNVQCCQCVPVVHFDADPVPRDGD

Organism: NCBI:txid1447944

Sequence (91 aa):
MSIEQWESIVKNYSGLPENFETWVWDALKIPEHIALSLPSYEPPTPDTNGDFFCNYYGCLKIYKNKQGWENHFNGEHLGFRVHCPACDAVL

InterPro domains:
  IPR013087 Zinc finger C2H2-type [PS00028] (54-77)